Protein AF-A0A820JM03-F1 (afdb_monomer_lite)

pLDDT: mean 93.38, std 3.87, range [79.31, 97.94]

Sequence (49 aa):
LIIYSETGLLFDENKGSTLQQRRVTVLVAHEIAHQWFGNLVSPAWWGEL

Secondary structure (DSSP, 8-state):
-----HHHH---TTT--HHHHHHHHHHHHHHHHHHHBTTTB--SSGGG-

InterPro domains:
  IPR014782 Peptidase M1, membrane alanine aminopeptidase [PF01433] (1-49)
  IPR027268 Peptidase M4/M1, CTD superfamily [G3DSA:1.10.390.10] (1-49)
  IPR050344 Peptidase M1 family aminopeptidases [PTHR11533] (1-49)

Radius of gyration: 14.02 Å; chains: 1; bounding box: 30×19×35 Å

Organism: NCBI:txid392033

Foldseek 3Di:
DDDDDCQLADDDPVPHDPVSVVNNVVSVVVVVVCVVDVVVDNDPDPVVD

Structure (mmCIF, N/CA/C/O backbone):
data_AF-A0A820JM03-F1
#
_entry.id   AF-A0A820JM03-F1
#
loop_
_atom_site.group_PDB
_atom_site.id
_atom_site.type_symbol
_atom_site.label_atom_id
_atom_site.label_alt_id
_atom_site.label_comp_id
_atom_site.label_asym_id
_atom_site.label_entity_id
_atom_site.label_seq_id
_atom_site.pdbx_PDB_ins_code
_atom_site.Cartn_x
_atom_site.Cartn_y
_atom_site.Cartn_z
_atom_site.occupancy
_atom_site.B_iso_or_equiv
_atom_site.auth_seq_id
_atom_site.auth_comp_id
_atom_site.auth_asym_id
_atom_site.auth_atom_id
_atom_site.pdbx_PDB_model_num
ATOM 1 N N . LEU A 1 1 ? 8.635 -7.193 -0.164 1.00 86.31 1 LEU A N 1
ATOM 2 C CA . LEU A 1 1 ? 8.103 -7.052 1.211 1.00 86.31 1 LEU A CA 1
ATOM 3 C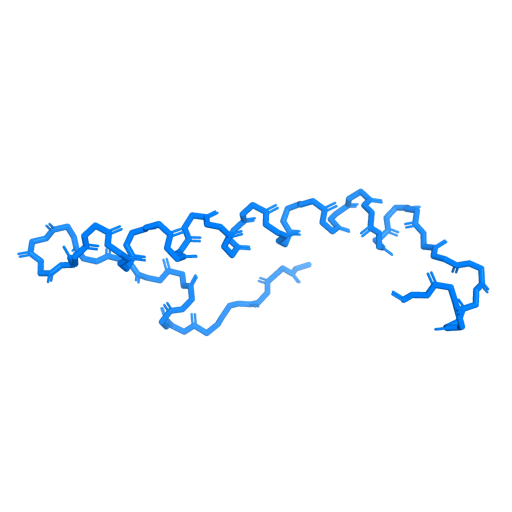 C . LEU A 1 1 ? 7.605 -5.624 1.349 1.00 86.31 1 LEU A C 1
ATOM 5 O O . LEU A 1 1 ? 8.401 -4.725 1.126 1.00 86.31 1 LEU A O 1
ATOM 9 N N . ILE A 1 2 ? 6.318 -5.425 1.630 1.00 91.88 2 ILE A N 1
ATOM 10 C CA . ILE A 1 2 ? 5.745 -4.089 1.845 1.00 91.88 2 ILE A CA 1
ATOM 11 C C . ILE A 1 2 ? 5.825 -3.783 3.342 1.00 91.88 2 ILE A C 1
ATOM 13 O O . ILE A 1 2 ? 5.501 -4.651 4.155 1.00 91.88 2 ILE A O 1
ATOM 17 N N . ILE A 1 3 ? 6.273 -2.582 3.701 1.00 94.50 3 ILE A N 1
ATOM 18 C CA . ILE A 1 3 ? 6.405 -2.143 5.092 1.00 94.50 3 IL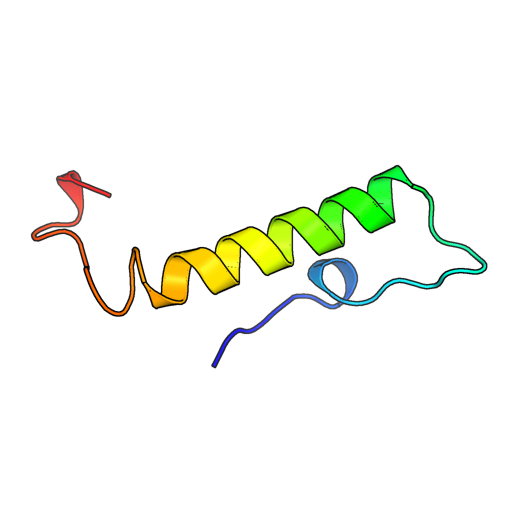E A CA 1
ATOM 19 C C . ILE A 1 3 ? 5.468 -0.956 5.295 1.00 94.50 3 ILE A C 1
ATOM 21 O O . ILE A 1 3 ? 5.542 0.021 4.558 1.00 94.50 3 ILE A O 1
ATOM 25 N N . TYR A 1 4 ? 4.613 -1.040 6.310 1.00 92.81 4 TYR A N 1
ATOM 26 C CA . TYR A 1 4 ? 3.702 0.033 6.697 1.00 92.81 4 TYR A CA 1
ATOM 27 C C . TYR A 1 4 ? 4.078 0.567 8.077 1.00 92.81 4 TYR A C 1
ATOM 29 O O . TYR A 1 4 ? 4.573 -0.177 8.926 1.00 92.81 4 TYR A O 1
ATOM 37 N N . SER A 1 5 ? 3.790 1.844 8.331 1.00 91.25 5 SER A N 1
ATOM 38 C CA . SER A 1 5 ? 3.690 2.334 9.704 1.00 91.25 5 SER A CA 1
ATOM 39 C C . SER A 1 5 ? 2.448 1.743 10.377 1.00 91.25 5 SER A C 1
ATOM 41 O O . SER A 1 5 ? 1.480 1.371 9.713 1.00 91.25 5 SER A O 1
ATOM 43 N N . GLU A 1 6 ? 2.437 1.706 11.708 1.00 87.69 6 GLU A N 1
ATOM 44 C CA . GLU A 1 6 ? 1.301 1.186 12.478 1.00 87.69 6 GLU A CA 1
ATOM 45 C C . GLU A 1 6 ? -0.018 1.889 12.109 1.00 87.69 6 GLU A C 1
ATOM 47 O O . GLU A 1 6 ? -1.022 1.242 11.823 1.00 87.69 6 GLU A O 1
ATOM 52 N N . THR A 1 7 ? 0.014 3.219 11.987 1.00 87.88 7 THR A N 1
ATOM 53 C CA . THR A 1 7 ? -1.131 4.044 11.569 1.00 87.88 7 THR A CA 1
ATOM 54 C C . THR A 1 7 ? -1.538 3.858 10.107 1.00 87.88 7 THR A C 1
ATOM 56 O O . THR A 1 7 ? -2.644 4.248 9.732 1.00 87.88 7 THR A O 1
ATOM 59 N N . GLY A 1 8 ? -0.648 3.309 9.277 1.00 87.81 8 GLY A N 1
ATOM 60 C CA . GLY A 1 8 ? -0.874 3.068 7.854 1.00 87.81 8 GLY A CA 1
ATOM 61 C C . GLY A 1 8 ? -1.516 1.717 7.545 1.00 87.81 8 GLY A C 1
ATOM 62 O O . GLY A 1 8 ? -2.001 1.538 6.431 1.00 87.81 8 GLY A O 1
ATOM 63 N N . LEU A 1 9 ? -1.544 0.790 8.510 1.00 92.75 9 LEU A N 1
ATOM 64 C CA . LEU A 1 9 ? -2.061 -0.568 8.311 1.00 92.75 9 LEU A CA 1
ATOM 65 C C . LEU A 1 9 ? -3.077 -1.006 9.366 1.00 92.75 9 LEU A C 1
ATOM 67 O O . LEU A 1 9 ? -4.047 -1.679 9.022 1.00 92.75 9 LEU A O 1
ATOM 71 N N . LEU A 1 10 ? -2.871 -0.665 10.640 1.00 92.06 10 LEU A N 1
ATOM 72 C CA . LEU A 1 10 ? -3.759 -1.124 11.704 1.00 92.06 10 LEU A CA 1
ATOM 73 C C . LEU A 1 10 ? -5.033 -0.274 11.758 1.00 92.06 10 LEU A C 1
ATOM 75 O O . LEU A 1 10 ? -4.993 0.958 11.765 1.00 92.06 10 LEU A O 1
ATOM 79 N N . PHE A 1 11 ? -6.176 -0.953 11.837 1.00 94.19 11 PHE A N 1
ATOM 80 C CA . PHE A 1 11 ? -7.495 -0.346 11.978 1.00 94.19 11 PHE A CA 1
ATOM 81 C C . PHE A 1 11 ? -8.285 -1.068 13.079 1.00 94.19 11 PHE A C 1
ATOM 83 O O . PHE A 1 11 ? -8.382 -2.291 13.067 1.00 94.19 11 PHE A O 1
ATOM 90 N N . ASP A 1 12 ? -8.834 -0.305 14.028 1.00 93.44 12 ASP A N 1
ATOM 91 C CA . ASP A 1 12 ? -9.724 -0.801 15.088 1.00 93.44 12 ASP A CA 1
ATOM 92 C C . ASP A 1 12 ? -11.170 -0.476 14.703 1.00 93.44 12 ASP A C 1
ATOM 94 O O . ASP A 1 12 ? -11.540 0.694 14.639 1.00 93.44 12 ASP A O 1
ATOM 98 N N . GLU A 1 13 ? -11.997 -1.491 14.461 1.00 90.56 13 GLU A N 1
ATOM 99 C CA . GLU A 1 13 ? -13.396 -1.315 14.044 1.00 90.56 13 GLU A CA 1
ATOM 100 C C . GLU A 1 13 ? -14.271 -0.639 15.111 1.00 90.56 13 GLU A C 1
ATOM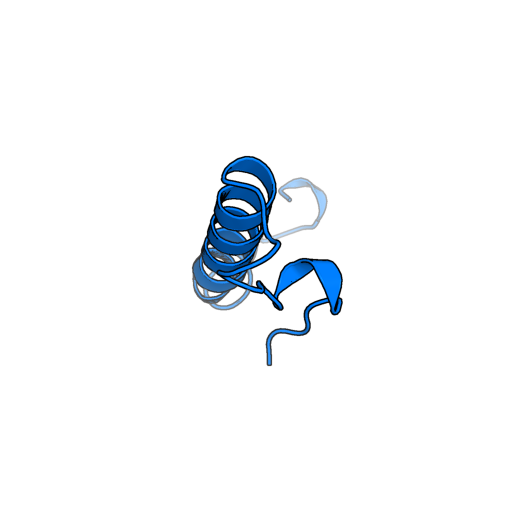 102 O O . GLU A 1 13 ? -15.251 0.022 14.771 1.00 90.56 13 GLU A O 1
ATOM 107 N N . ASN A 1 14 ? -13.913 -0.752 16.394 1.00 93.25 14 ASN A N 1
ATOM 108 C CA . ASN A 1 14 ? -14.706 -0.203 17.498 1.00 93.25 14 ASN A CA 1
ATOM 109 C C . ASN A 1 14 ? -14.375 1.266 17.801 1.00 93.25 14 ASN A C 1
ATOM 111 O O . ASN A 1 14 ? -15.151 1.949 18.469 1.00 93.25 14 ASN A O 1
ATOM 115 N N . LYS A 1 15 ? -13.209 1.752 17.357 1.00 91.69 15 LYS A N 1
ATOM 116 C CA . LYS A 1 15 ? -12.707 3.110 17.653 1.00 91.69 15 LYS A CA 1
ATOM 117 C C . LYS A 1 15 ? -12.397 3.931 16.404 1.00 91.69 15 LYS A C 1
ATOM 119 O O . LYS A 1 15 ? -12.294 5.155 16.478 1.00 91.69 15 LYS A O 1
ATOM 124 N N . GLY A 1 16 ? -12.188 3.265 15.278 1.00 87.88 16 GLY A N 1
ATOM 125 C CA . GLY A 1 16 ? -11.728 3.857 14.037 1.00 87.88 16 GLY A CA 1
ATOM 126 C C . GLY A 1 16 ? -12.833 4.617 13.320 1.00 87.88 16 GLY A C 1
ATOM 127 O O . GLY A 1 16 ? -13.963 4.157 13.185 1.00 87.88 16 GLY A O 1
ATOM 128 N N . SER A 1 17 ? -12.491 5.796 12.809 1.00 93.38 17 SER A N 1
ATOM 129 C CA . SER A 1 17 ? -13.397 6.550 11.940 1.00 93.38 17 SER A CA 1
ATOM 130 C C . SER A 1 17 ? -13.396 5.986 10.516 1.00 93.38 17 SER A C 1
ATOM 132 O O . SER A 1 17 ? -12.392 5.447 10.047 1.00 93.38 17 SER A O 1
ATOM 134 N N . THR A 1 18 ? -14.474 6.214 9.763 1.00 95.12 18 THR A N 1
ATOM 135 C CA . THR A 1 18 ? -14.536 5.885 8.325 1.00 95.12 18 THR A CA 1
ATOM 136 C C . THR A 1 18 ? -13.409 6.553 7.530 1.00 95.12 18 THR A C 1
ATOM 138 O O . THR A 1 18 ? -12.897 5.990 6.564 1.00 95.12 18 THR A O 1
ATOM 141 N N . LEU A 1 19 ? -12.971 7.746 7.950 1.00 94.19 19 LEU A N 1
ATOM 142 C CA . LEU A 1 19 ? -11.823 8.423 7.349 1.00 94.19 19 LEU A CA 1
ATOM 143 C C . LEU A 1 19 ? -10.532 7.616 7.539 1.00 94.19 19 LEU A C 1
ATOM 145 O O . LEU A 1 19 ? -9.739 7.493 6.607 1.00 94.19 19 LEU A O 1
ATOM 149 N N . GLN A 1 20 ? -10.326 7.068 8.734 1.00 94.06 20 GLN A N 1
ATOM 150 C CA . GLN A 1 20 ? -9.161 6.252 9.058 1.00 94.06 20 GLN A CA 1
ATOM 151 C C . GLN A 1 20 ? -9.193 4.919 8.303 1.00 94.06 20 GLN A C 1
ATOM 153 O O . GLN A 1 20 ? -8.184 4.540 7.714 1.00 94.06 20 GLN A O 1
ATOM 158 N N . GLN A 1 21 ? -10.366 4.285 8.207 1.00 94.94 21 GLN A N 1
ATOM 159 C CA . GLN A 1 21 ? -10.570 3.086 7.391 1.00 94.94 21 GLN A CA 1
ATOM 160 C C . GLN A 1 21 ? -10.198 3.342 5.927 1.00 94.94 21 GLN A C 1
ATOM 162 O O . GLN A 1 21 ? -9.374 2.631 5.356 1.00 94.94 21 GLN A O 1
ATOM 167 N N . ARG A 1 22 ? -10.732 4.421 5.335 1.00 96.50 22 ARG A N 1
ATOM 168 C CA . ARG A 1 22 ? -10.433 4.804 3.950 1.00 96.50 22 ARG A CA 1
ATOM 169 C C . ARG A 1 22 ? -8.942 5.056 3.737 1.00 96.50 22 ARG A C 1
ATOM 171 O O . ARG A 1 22 ? -8.415 4.664 2.701 1.00 96.50 22 ARG A O 1
ATOM 178 N N . ARG A 1 23 ? -8.263 5.709 4.687 1.00 95.19 23 ARG A N 1
ATOM 179 C CA . ARG A 1 23 ? -6.813 5.953 4.604 1.00 95.19 23 ARG A CA 1
ATOM 180 C C . ARG A 1 23 ? -6.029 4.647 4.533 1.00 95.19 23 ARG A C 1
ATOM 182 O O . ARG A 1 23 ? -5.225 4.505 3.618 1.00 95.19 23 ARG A O 1
ATOM 189 N N . VAL A 1 24 ? -6.303 3.703 5.434 1.00 95.94 24 VAL A N 1
ATOM 190 C CA . VAL A 1 24 ? -5.653 2.381 5.424 1.00 95.94 24 VAL A CA 1
ATOM 191 C C . VAL A 1 24 ? -5.922 1.665 4.099 1.00 95.94 24 VAL A C 1
ATOM 193 O O . VAL A 1 24 ? -4.987 1.207 3.451 1.00 95.94 24 VAL A O 1
ATOM 196 N N . THR A 1 25 ? -7.173 1.644 3.627 1.00 96.62 25 THR A N 1
ATOM 197 C CA . THR A 1 25 ? -7.519 1.003 2.348 1.00 96.62 25 THR A CA 1
ATOM 198 C C . THR A 1 25 ? -6.765 1.609 1.162 1.00 96.62 25 THR A C 1
ATOM 200 O O . THR A 1 25 ? -6.262 0.871 0.318 1.00 96.62 25 THR A O 1
ATOM 203 N N . VAL A 1 26 ? -6.669 2.940 1.088 1.00 97.50 26 VAL A N 1
ATOM 204 C CA . VAL A 1 26 ? -5.961 3.627 -0.003 1.00 97.50 26 VAL A CA 1
ATOM 205 C C . VAL A 1 26 ? -4.462 3.337 0.039 1.00 97.50 26 VAL A C 1
ATOM 207 O O . VAL A 1 26 ? -3.883 3.068 -1.009 1.00 97.50 26 VAL A O 1
ATOM 210 N N . LEU A 1 27 ? -3.845 3.346 1.224 1.00 96.88 27 LEU A N 1
ATOM 211 C CA . LEU A 1 27 ? -2.423 3.028 1.373 1.00 96.88 27 LEU A CA 1
ATOM 212 C C . LEU A 1 27 ? -2.126 1.589 0.950 1.00 96.88 27 LEU A C 1
ATOM 214 O O . LEU A 1 27 ? -1.210 1.358 0.170 1.00 96.88 27 LEU A O 1
ATOM 218 N N . VAL A 1 28 ? -2.946 0.630 1.382 1.00 96.75 28 VAL A N 1
ATOM 219 C CA . VAL A 1 28 ? -2.780 -0.770 0.971 1.00 96.75 28 VAL A CA 1
ATOM 220 C C . VAL A 1 28 ? -2.931 -0.922 -0.544 1.00 96.75 28 VAL A C 1
ATOM 222 O O . VAL A 1 28 ? -2.119 -1.590 -1.182 1.00 96.75 28 VAL A O 1
ATOM 225 N N . ALA A 1 29 ? -3.932 -0.274 -1.145 1.00 97.94 29 ALA A N 1
ATOM 226 C CA . ALA A 1 29 ? -4.119 -0.304 -2.593 1.00 97.94 29 ALA A CA 1
ATOM 227 C C . ALA A 1 29 ? -2.926 0.308 -3.351 1.00 97.94 29 ALA A C 1
ATOM 229 O O . ALA A 1 29 ? -2.523 -0.230 -4.382 1.00 97.94 29 ALA A O 1
ATOM 230 N N . HIS A 1 30 ? -2.348 1.396 -2.836 1.0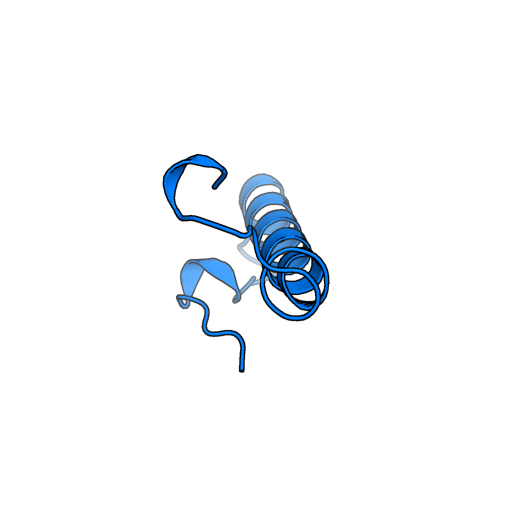0 96.94 30 HIS A N 1
ATOM 231 C CA . HIS A 1 30 ? -1.186 2.063 -3.424 1.00 96.94 30 HIS A CA 1
ATOM 232 C C . HIS A 1 30 ? 0.045 1.145 -3.463 1.00 96.94 30 HIS A C 1
ATOM 234 O O . HIS A 1 30 ? 0.615 0.919 -4.530 1.00 96.94 30 HIS A O 1
ATOM 240 N N . GLU A 1 31 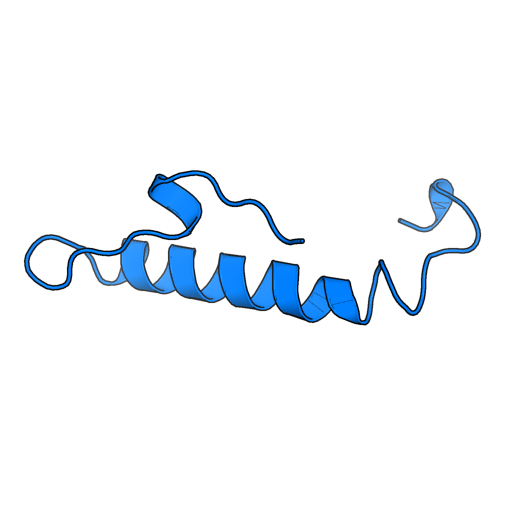? 0.398 0.522 -2.339 1.00 96.88 31 GLU A N 1
ATOM 241 C CA . GLU A 1 31 ? 1.569 -0.363 -2.268 1.00 96.88 31 GLU A CA 1
ATOM 242 C C . GLU A 1 31 ? 1.389 -1.672 -3.055 1.00 96.88 31 GLU A C 1
ATOM 244 O O . GLU A 1 31 ? 2.353 -2.244 -3.583 1.00 96.88 31 GLU A O 1
ATOM 249 N N . ILE A 1 32 ? 0.146 -2.159 -3.161 1.00 97.00 32 ILE A N 1
ATOM 250 C CA . ILE A 1 32 ? -0.194 -3.289 -4.032 1.00 97.00 32 ILE A CA 1
ATOM 251 C C . ILE A 1 32 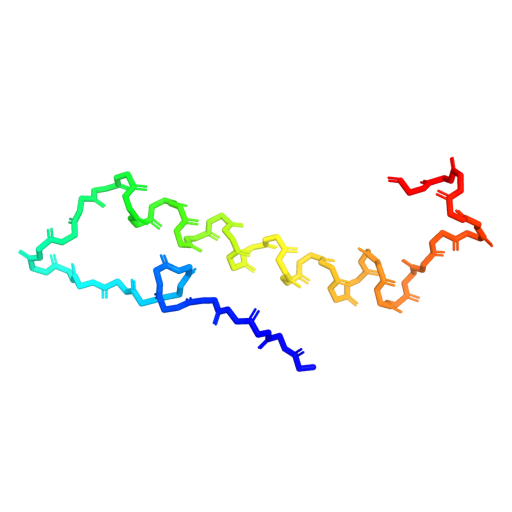? -0.028 -2.889 -5.501 1.00 97.00 32 ILE A C 1
ATOM 253 O O . ILE A 1 32 ? 0.570 -3.646 -6.264 1.00 97.00 32 ILE A O 1
ATOM 257 N N . ALA A 1 33 ? -0.493 -1.703 -5.905 1.00 97.75 33 ALA A N 1
ATOM 258 C CA . ALA A 1 33 ? -0.296 -1.209 -7.267 1.00 97.75 33 ALA A CA 1
ATOM 259 C C . ALA A 1 33 ? 1.197 -1.105 -7.620 1.00 97.75 33 ALA A C 1
ATOM 261 O O . ALA A 1 33 ? 1.586 -1.489 -8.726 1.00 97.75 33 ALA A O 1
ATOM 262 N N . HIS A 1 34 ? 2.043 -0.708 -6.665 1.00 96.88 34 HIS A N 1
ATOM 263 C CA . HIS A 1 34 ? 3.495 -0.678 -6.848 1.00 96.88 34 HIS A CA 1
ATOM 264 C C . HIS A 1 34 ? 4.141 -2.045 -7.108 1.00 96.88 34 HIS A C 1
ATOM 266 O O . HIS A 1 34 ? 5.213 -2.102 -7.716 1.00 96.88 34 HIS A O 1
ATOM 272 N N . GLN A 1 35 ? 3.488 -3.160 -6.754 1.00 97.19 35 GLN A N 1
ATOM 273 C CA . GLN A 1 35 ? 3.989 -4.489 -7.128 1.00 97.19 35 GLN A CA 1
ATOM 274 C C . GLN A 1 35 ? 4.050 -4.675 -8.651 1.00 97.19 35 GLN A C 1
ATOM 276 O O . GLN A 1 35 ? 4.949 -5.355 -9.144 1.00 97.19 35 GLN A O 1
ATOM 281 N N . TRP A 1 36 ? 3.149 -4.030 -9.398 1.00 96.88 36 TRP A N 1
ATOM 282 C CA . TRP A 1 36 ? 3.201 -3.989 -10.860 1.00 96.88 36 TRP A CA 1
ATOM 283 C C . TRP A 1 36 ? 3.902 -2.725 -11.367 1.00 96.88 36 TRP A C 1
ATOM 285 O O . TRP A 1 36 ? 4.835 -2.824 -12.161 1.00 96.88 36 TRP A O 1
ATOM 295 N N . PHE A 1 37 ? 3.487 -1.550 -10.890 1.00 96.31 37 PHE A N 1
ATOM 296 C CA . PHE A 1 37 ? 3.963 -0.246 -11.360 1.00 96.31 37 PHE A CA 1
ATOM 297 C C . PHE A 1 37 ? 5.007 0.333 -10.402 1.00 96.31 37 PHE A C 1
ATOM 299 O O . PHE A 1 37 ? 4.695 1.104 -9.495 1.00 96.31 37 PHE A O 1
ATOM 306 N N . GLY A 1 38 ? 6.253 -0.075 -10.586 1.00 92.19 38 GLY A N 1
ATOM 307 C CA . GLY A 1 38 ? 7.383 0.282 -9.736 1.00 92.19 38 GLY A CA 1
ATOM 308 C C . GLY A 1 38 ? 8.331 -0.897 -9.592 1.00 92.19 38 GLY A C 1
ATOM 309 O O . GLY A 1 38 ? 9.511 -0.762 -9.901 1.00 92.19 38 GLY A O 1
ATOM 310 N N . ASN A 1 39 ? 7.804 -2.064 -9.204 1.00 91.50 39 ASN A N 1
ATOM 311 C CA . ASN A 1 39 ? 8.606 -3.278 -9.030 1.00 91.50 39 ASN A CA 1
ATOM 312 C C . ASN A 1 39 ? 8.744 -4.092 -10.327 1.00 91.50 39 ASN A C 1
ATOM 314 O O . ASN A 1 39 ? 9.863 -4.366 -10.749 1.00 91.50 39 ASN A O 1
ATOM 318 N N . LEU A 1 40 ? 7.630 -4.508 -10.949 1.00 96.06 40 LEU A N 1
ATOM 319 C CA . LEU A 1 40 ? 7.671 -5.299 -12.190 1.00 96.06 40 LEU A CA 1
ATOM 320 C C . LEU A 1 40 ? 8.016 -4.435 -13.407 1.00 96.06 40 LEU A C 1
ATOM 322 O O . LEU A 1 40 ? 8.825 -4.831 -14.243 1.00 96.06 40 LEU A O 1
ATOM 326 N N . VAL A 1 41 ? 7.387 -3.265 -13.506 1.00 95.75 41 VAL A N 1
ATOM 327 C CA . VAL A 1 41 ? 7.684 -2.250 -14.516 1.00 95.75 41 VAL A CA 1
ATOM 328 C C . VAL A 1 41 ? 8.166 -1.010 -13.788 1.00 95.75 41 VAL A C 1
ATOM 330 O O . VAL A 1 41 ? 7.379 -0.328 -13.134 1.00 95.75 41 VAL A O 1
ATOM 333 N N . SER A 1 42 ? 9.460 -0.738 -13.888 1.00 93.62 42 SER A N 1
ATOM 334 C CA . SER A 1 42 ? 10.088 0.453 -13.322 1.00 93.62 42 SER A CA 1
ATOM 335 C C . SER A 1 42 ? 10.318 1.489 -14.426 1.00 93.62 42 SER A C 1
ATOM 337 O O . SER A 1 42 ? 10.560 1.096 -15.573 1.00 93.62 42 SER A O 1
ATOM 339 N N . PRO A 1 43 ? 10.264 2.796 -14.120 1.00 94.25 43 PRO A N 1
ATOM 340 C CA . PRO A 1 43 ? 10.676 3.816 -15.078 1.00 94.25 43 PRO A CA 1
ATOM 341 C C . PRO A 1 43 ? 12.127 3.594 -15.510 1.00 94.25 43 PRO A C 1
ATOM 343 O O . PRO A 1 43 ? 12.946 3.070 -14.747 1.00 94.25 43 PRO A O 1
ATOM 346 N N . ALA A 1 44 ? 12.455 4.011 -16.733 1.00 93.44 44 ALA A N 1
ATOM 347 C CA . ALA A 1 44 ? 13.806 3.840 -17.264 1.00 93.44 44 ALA A CA 1
ATOM 348 C C . ALA A 1 44 ? 14.812 4.753 -16.545 1.00 93.44 44 ALA A C 1
ATOM 350 O O . ALA A 1 44 ? 16.005 4.449 -16.472 1.00 93.44 44 ALA A O 1
ATOM 351 N N . TRP A 1 45 ? 14.325 5.870 -16.001 1.00 96.25 45 TRP A N 1
ATOM 352 C CA . TRP A 1 45 ? 15.117 6.842 -15.268 1.00 96.25 45 TRP A CA 1
ATOM 353 C C . TRP A 1 45 ? 14.284 7.562 -14.204 1.00 96.25 45 TRP A C 1
ATOM 355 O O . TRP A 1 45 ? 13.081 7.745 -14.354 1.00 96.25 45 TRP A O 1
ATOM 365 N N . TRP A 1 46 ? 14.942 8.059 -13.156 1.00 91.69 46 TRP A N 1
ATOM 366 C CA . TRP A 1 46 ? 14.301 8.799 -12.061 1.00 91.69 46 TRP A CA 1
ATOM 367 C C . TRP A 1 46 ? 13.576 10.081 -12.490 1.00 91.69 46 TRP A C 1
ATOM 369 O O . TRP A 1 46 ? 12.736 10.568 -11.750 1.00 91.69 46 TRP A O 1
ATOM 379 N N . GLY A 1 47 ? 13.893 10.638 -13.662 1.00 91.44 47 GLY A N 1
ATOM 380 C CA . GLY A 1 47 ? 13.185 11.801 -14.211 1.00 91.44 47 GLY A CA 1
ATOM 381 C C . GLY A 1 47 ? 11.785 11.495 -14.758 1.00 91.44 47 GLY A C 1
ATOM 382 O O . GLY A 1 47 ? 11.070 12.428 -15.106 1.00 91.44 47 GLY A O 1
ATOM 383 N N . GLU A 1 48 ? 11.417 10.215 -14.862 1.00 83.12 48 GLU A N 1
ATOM 384 C CA . GLU A 1 48 ? 10.098 9.744 -15.313 1.00 83.12 48 GLU A CA 1
ATOM 385 C C . GLU A 1 48 ? 9.214 9.242 -14.156 1.00 83.12 48 GLU A C 1
ATOM 387 O O . GLU A 1 48 ? 8.096 8.787 -14.400 1.00 83.12 48 GLU A O 1
ATOM 392 N N . LEU A 1 49 ? 9.730 9.279 -12.920 1.00 79.31 49 LEU A N 1
ATOM 393 C CA . LEU A 1 49 ? 9.021 8.911 -11.692 1.00 79.31 49 LEU A CA 1
ATOM 394 C C . LEU A 1 49 ? 8.245 10.119 -11.140 1.00 79.31 49 LEU A C 1
ATOM 396 O O . LEU A 1 49 ? 7.093 9.914 -10.699 1.00 79.31 49 LEU A O 1
#